Protein AF-A0A1H6QCN6-F1 (afdb_monomer_lite)

Structure (mmCIF, N/CA/C/O backbone):
data_AF-A0A1H6QCN6-F1
#
_entry.id   AF-A0A1H6QCN6-F1
#
loop_
_atom_site.group_PDB
_atom_site.id
_atom_site.type_symbol
_atom_site.label_atom_id
_atom_site.label_alt_id
_atom_site.label_comp_id
_atom_site.label_asym_id
_atom_site.label_entity_id
_atom_site.label_seq_id
_atom_site.pdbx_PDB_ins_code
_atom_site.Cartn_x
_atom_site.Cartn_y
_atom_site.Cartn_z
_atom_site.occupancy
_atom_site.B_iso_or_equiv
_atom_site.auth_seq_id
_atom_site.auth_comp_id
_atom_site.auth_asym_id
_atom_site.auth_atom_id
_atom_site.pdbx_PDB_model_num
ATOM 1 N N . MET A 1 1 ? 6.764 27.112 28.434 1.00 44.91 1 MET A N 1
ATOM 2 C CA . MET A 1 1 ? 5.495 26.445 28.064 1.00 44.91 1 MET A CA 1
ATOM 3 C C . MET A 1 1 ? 5.835 25.064 27.544 1.00 44.91 1 MET A C 1
ATOM 5 O O . MET A 1 1 ? 6.615 24.959 26.607 1.00 44.91 1 MET A O 1
ATOM 9 N N . LYS A 1 2 ? 5.372 24.016 28.226 1.00 44.03 2 LYS A N 1
ATOM 10 C CA . LYS A 1 2 ? 5.675 22.627 27.879 1.00 44.03 2 LYS A CA 1
ATOM 11 C C . LYS A 1 2 ? 4.647 22.211 26.829 1.00 44.03 2 LYS A C 1
ATOM 13 O O . LYS A 1 2 ? 3.482 22.013 27.156 1.00 44.03 2 LYS A O 1
ATOM 18 N N . ASN A 1 3 ? 5.050 22.194 25.561 1.00 50.50 3 ASN A N 1
ATOM 19 C CA . ASN A 1 3 ? 4.187 21.745 24.474 1.00 50.50 3 ASN A CA 1
ATOM 20 C C . ASN A 1 3 ? 4.132 20.220 24.538 1.00 50.50 3 ASN A C 1
ATOM 22 O O . ASN A 1 3 ? 4.882 19.526 23.856 1.00 50.50 3 ASN A O 1
ATOM 26 N N . GLU A 1 4 ? 3.281 19.700 25.417 1.00 57.75 4 GLU A N 1
ATOM 27 C CA . GLU A 1 4 ? 3.008 18.272 25.523 1.00 57.75 4 GLU A CA 1
ATOM 28 C C . GLU A 1 4 ? 2.101 17.863 24.363 1.00 57.75 4 GLU A C 1
ATOM 30 O O . GLU A 1 4 ? 0.918 17.573 24.517 1.00 57.75 4 GLU A O 1
ATOM 35 N N . ILE A 1 5 ? 2.664 17.875 23.155 1.00 60.50 5 ILE A N 1
ATOM 36 C CA . ILE A 1 5 ? 2.047 17.222 22.011 1.00 60.50 5 ILE A CA 1
ATOM 37 C C . ILE A 1 5 ? 2.273 15.725 22.228 1.00 60.50 5 ILE A C 1
ATOM 39 O O . ILE A 1 5 ? 3.213 15.132 21.704 1.00 60.50 5 ILE A O 1
ATOM 43 N N . SER A 1 6 ? 1.425 15.113 23.053 1.00 54.72 6 SER A N 1
ATOM 44 C CA . SER A 1 6 ? 1.295 13.660 23.123 1.00 54.72 6 SER A CA 1
ATOM 45 C C . SER A 1 6 ? 0.689 13.195 21.798 1.00 54.72 6 SER A C 1
ATOM 47 O O . SER A 1 6 ? -0.513 12.953 21.681 1.00 54.72 6 SER A O 1
ATOM 49 N N . GLN A 1 7 ? 1.508 13.161 20.741 1.00 64.06 7 GLN A N 1
ATOM 50 C CA . GLN A 1 7 ? 1.135 12.556 19.470 1.00 64.06 7 GLN A CA 1
ATOM 51 C C . GLN A 1 7 ? 1.069 11.052 19.691 1.00 64.06 7 GLN A C 1
ATOM 53 O O . GLN A 1 7 ? 2.022 10.311 19.458 1.00 64.06 7 GLN A O 1
ATOM 58 N N . LYS A 1 8 ? -0.080 10.589 20.181 1.00 69.31 8 LYS A N 1
ATOM 59 C CA . LYS A 1 8 ? -0.395 9.171 20.218 1.00 69.31 8 LYS A CA 1
ATOM 60 C C . LYS A 1 8 ? -0.477 8.696 18.771 1.00 69.31 8 LYS A C 1
ATOM 62 O O . LYS A 1 8 ? -1.483 8.912 18.096 1.00 69.31 8 LYS A O 1
ATOM 67 N N . VAL A 1 9 ? 0.603 8.087 18.290 1.00 70.25 9 VAL A N 1
ATOM 68 C CA . VAL A 1 9 ? 0.668 7.514 16.946 1.00 70.25 9 VAL A CA 1
ATOM 69 C C . VAL A 1 9 ? -0.479 6.524 16.804 1.00 70.25 9 VAL A C 1
ATOM 71 O O . VAL A 1 9 ? -0.569 5.526 17.524 1.00 70.25 9 VAL A O 1
ATOM 74 N N . ASN A 1 10 ? -1.399 6.826 15.893 1.00 79.25 10 ASN A N 1
ATOM 75 C CA . ASN A 1 10 ? -2.513 5.946 15.616 1.00 79.25 10 ASN A CA 1
ATOM 76 C C . ASN A 1 10 ? -2.037 4.861 14.656 1.00 79.25 10 ASN A C 1
ATOM 78 O O . ASN A 1 10 ? -2.160 4.985 13.438 1.00 79.25 10 ASN A O 1
ATOM 82 N N . TRP A 1 11 ? -1.471 3.798 15.224 1.00 79.69 11 TRP A N 1
ATOM 83 C CA . TRP A 1 11 ? -1.009 2.626 14.481 1.00 79.69 11 TRP A CA 1
ATOM 84 C C . TRP A 1 11 ? -2.092 2.028 13.572 1.00 79.69 11 TRP A C 1
ATOM 86 O O . TRP A 1 11 ? -1.768 1.466 12.530 1.00 79.69 11 TRP A O 1
ATOM 96 N N . GLY A 1 12 ? -3.377 2.227 13.900 1.00 84.69 12 GLY A N 1
ATOM 97 C CA . GLY A 1 12 ? -4.498 1.850 13.038 1.00 84.69 12 GLY A CA 1
ATOM 98 C C . GLY A 1 12 ? -4.576 2.638 11.725 1.00 84.69 12 GLY A C 1
ATOM 99 O O . GLY A 1 12 ? -5.156 2.149 10.767 1.00 84.69 12 GLY A O 1
ATOM 100 N N . ILE A 1 13 ? -3.985 3.827 11.639 1.00 87.38 13 ILE A N 1
ATOM 101 C CA . ILE A 1 13 ? -3.905 4.615 10.399 1.00 87.38 13 ILE A CA 1
ATOM 102 C C . ILE A 1 13 ? -2.539 4.427 9.735 1.00 87.38 13 ILE A C 1
ATOM 104 O O . ILE A 1 13 ? -2.471 4.245 8.522 1.00 87.38 13 ILE A O 1
ATOM 108 N N . LEU A 1 14 ? -1.460 4.424 10.524 1.00 91.06 14 LEU A N 1
ATOM 109 C CA . LEU A 1 14 ? -0.092 4.346 10.006 1.00 91.06 14 LEU A CA 1
ATOM 110 C C . LEU A 1 14 ? 0.182 3.030 9.266 1.00 91.06 14 LEU A C 1
ATOM 112 O O . LEU A 1 14 ? 0.786 3.038 8.199 1.00 91.06 14 LEU A O 1
ATOM 116 N N . PHE A 1 15 ? -0.277 1.902 9.811 1.00 93.00 15 PHE A N 1
ATOM 117 C CA . PHE A 1 15 ? -0.014 0.592 9.218 1.00 93.00 15 PHE A CA 1
ATOM 118 C C . PHE A 1 15 ? -0.684 0.411 7.839 1.00 93.00 15 PHE A C 1
ATOM 120 O O . PHE A 1 15 ? 0.020 0.069 6.889 1.00 93.00 15 PHE A O 1
ATOM 127 N N . PRO A 1 16 ? -1.987 0.714 7.658 1.00 93.81 16 PRO A N 1
ATOM 128 C CA . PRO A 1 16 ? -2.596 0.725 6.327 1.00 93.81 16 PRO A CA 1
ATOM 129 C C . PRO A 1 16 ? -1.911 1.683 5.350 1.00 93.81 16 PRO A C 1
ATOM 131 O O . PRO A 1 16 ? -1.758 1.349 4.179 1.00 93.81 16 PRO A O 1
ATOM 134 N N . LEU A 1 17 ? -1.461 2.849 5.827 1.00 94.81 17 LEU A N 1
ATOM 135 C CA . LEU A 1 17 ? -0.760 3.828 4.996 1.00 94.81 17 LEU A CA 1
ATOM 136 C C . LEU A 1 17 ? 0.554 3.262 4.433 1.00 94.81 17 LEU A C 1
ATOM 138 O O . LEU A 1 17 ? 0.836 3.432 3.250 1.00 94.81 17 LEU A O 1
ATOM 142 N N . LEU A 1 18 ? 1.328 2.547 5.259 1.00 96.06 18 LEU A N 1
ATOM 143 C CA . LEU A 1 18 ? 2.561 1.880 4.829 1.00 96.06 18 LEU A CA 1
ATOM 144 C C . LEU A 1 18 ? 2.294 0.798 3.777 1.00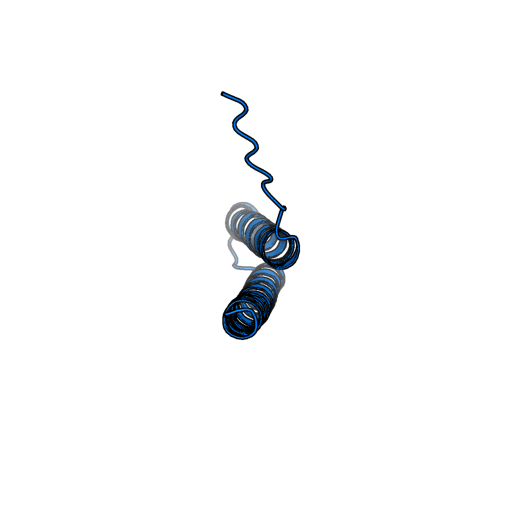 96.06 18 LEU A C 1
ATOM 146 O O . LEU A 1 18 ? 3.059 0.683 2.825 1.00 96.06 18 LEU A O 1
ATOM 150 N N . ILE A 1 19 ? 1.201 0.041 3.913 1.00 96.00 19 ILE A N 1
ATOM 151 C CA . ILE A 1 19 ? 0.809 -0.974 2.924 1.00 96.00 19 ILE A CA 1
ATOM 152 C C . ILE A 1 19 ? 0.480 -0.319 1.579 1.00 96.00 19 ILE A C 1
ATOM 154 O O . ILE A 1 19 ? 0.968 -0.771 0.547 1.00 96.00 19 ILE A O 1
ATOM 158 N N . ILE A 1 20 ? -0.314 0.757 1.582 1.00 96.81 20 ILE A N 1
ATOM 159 C CA . ILE A 1 20 ? -0.656 1.489 0.353 1.00 96.81 20 ILE A CA 1
ATOM 160 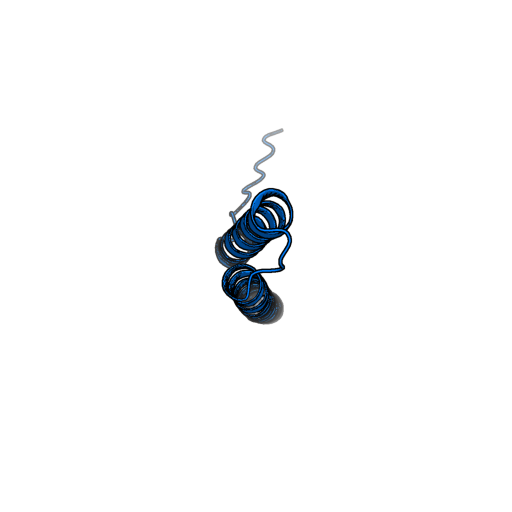C C . ILE A 1 20 ? 0.612 2.044 -0.303 1.00 96.81 20 ILE A C 1
ATOM 162 O O . ILE A 1 20 ? 0.786 1.900 -1.510 1.00 96.81 20 ILE A O 1
ATOM 166 N N . LEU A 1 21 ? 1.511 2.637 0.490 1.00 97.38 21 LEU A N 1
ATOM 167 C CA . LEU A 1 21 ? 2.774 3.182 -0.005 1.00 97.38 21 LEU A CA 1
ATOM 168 C C . LEU A 1 21 ? 3.652 2.093 -0.634 1.00 97.38 21 LEU A C 1
ATOM 170 O O . LEU A 1 21 ? 4.168 2.281 -1.732 1.00 97.38 21 LEU A O 1
ATOM 174 N N . LEU A 1 22 ? 3.783 0.942 0.029 1.00 97.38 22 LEU A N 1
ATOM 175 C CA . LEU A 1 22 ? 4.535 -0.196 -0.492 1.00 97.38 22 LEU A CA 1
ATOM 176 C C . LEU A 1 22 ? 3.929 -0.724 -1.799 1.00 97.38 22 LEU A C 1
ATOM 178 O O . LEU A 1 22 ? 4.658 -0.977 -2.755 1.00 97.38 22 LEU A O 1
ATOM 182 N N . GLY A 1 23 ? 2.600 -0.839 -1.865 1.00 96.94 23 GLY A N 1
ATOM 183 C CA . GLY A 1 23 ? 1.889 -1.233 -3.079 1.00 96.94 23 GLY A CA 1
ATOM 184 C C . GLY A 1 23 ? 2.100 -0.248 -4.229 1.00 96.94 23 GLY A C 1
ATOM 185 O O . GLY A 1 23 ? 2.347 -0.672 -5.352 1.00 96.94 23 GLY A O 1
ATOM 186 N N . ALA A 1 24 ? 2.087 1.058 -3.954 1.00 97.38 24 ALA A N 1
ATOM 187 C CA . ALA A 1 24 ? 2.362 2.084 -4.958 1.00 97.38 24 ALA A CA 1
ATOM 188 C C . ALA A 1 24 ? 3.804 2.010 -5.485 1.00 97.38 24 ALA A C 1
ATOM 190 O O . ALA A 1 24 ? 4.011 2.076 -6.693 1.00 97.38 24 ALA A O 1
ATOM 191 N N . ILE A 1 25 ? 4.791 1.816 -4.603 1.00 97.69 25 ILE A N 1
ATOM 192 C CA . ILE A 1 25 ? 6.198 1.644 -5.001 1.00 97.69 25 ILE A CA 1
ATOM 193 C C . ILE A 1 25 ? 6.356 0.408 -5.895 1.00 97.69 25 ILE A C 1
ATOM 195 O O . ILE A 1 25 ? 6.993 0.488 -6.942 1.00 97.69 25 ILE A O 1
ATOM 199 N N . LEU A 1 26 ? 5.744 -0.718 -5.518 1.00 96.06 26 LEU A N 1
ATOM 200 C CA . LEU A 1 26 ? 5.765 -1.947 -6.315 1.00 96.06 26 LEU A CA 1
ATOM 201 C C . LEU A 1 26 ? 5.065 -1.780 -7.667 1.00 96.06 26 LEU A C 1
ATOM 203 O O . LEU A 1 26 ? 5.519 -2.332 -8.664 1.00 96.06 26 LEU A O 1
ATOM 207 N N . LEU A 1 27 ? 3.976 -1.012 -7.714 1.00 96.69 27 LEU A N 1
ATOM 208 C CA . LEU A 1 27 ? 3.253 -0.736 -8.951 1.00 96.69 27 LEU A CA 1
ATOM 209 C C . LEU A 1 27 ? 4.105 0.107 -9.903 1.00 96.69 27 LEU A C 1
ATOM 211 O O . LEU A 1 27 ? 4.195 -0.215 -11.082 1.00 96.69 27 LEU A O 1
ATOM 215 N N . ILE A 1 28 ? 4.774 1.141 -9.382 1.00 97.06 28 ILE A N 1
ATOM 216 C CA . ILE A 1 28 ? 5.733 1.946 -10.150 1.00 97.06 28 ILE A CA 1
ATOM 217 C C . ILE A 1 28 ? 6.867 1.061 -10.670 1.00 97.06 28 ILE A C 1
ATOM 219 O O . ILE A 1 28 ? 7.230 1.176 -11.834 1.00 97.06 28 ILE A O 1
ATOM 223 N N . TYR A 1 29 ? 7.403 0.172 -9.831 1.00 96.56 29 TYR A N 1
ATOM 224 C CA . TYR A 1 29 ? 8.455 -0.756 -10.236 1.00 96.56 29 TYR A CA 1
ATOM 225 C C . TYR A 1 29 ? 8.012 -1.666 -11.389 1.00 96.56 29 TYR A C 1
ATOM 227 O O . TYR A 1 29 ? 8.716 -1.733 -12.389 1.00 96.56 29 TYR A O 1
ATOM 235 N N . MET A 1 30 ? 6.843 -2.309 -11.294 1.00 96.06 30 MET A N 1
ATOM 236 C CA . MET A 1 30 ? 6.362 -3.192 -12.365 1.00 96.06 30 MET A CA 1
ATOM 237 C C . MET A 1 30 ? 6.067 -2.435 -13.659 1.00 96.06 30 MET A C 1
ATOM 239 O O . MET A 1 30 ? 6.457 -2.893 -14.723 1.00 96.06 30 MET A O 1
ATOM 243 N N . ILE A 1 31 ? 5.501 -1.229 -13.585 1.00 95.81 31 ILE A N 1
ATOM 244 C CA . ILE A 1 31 ? 5.312 -0.407 -14.787 1.00 95.81 31 ILE A CA 1
ATOM 245 C C . ILE A 1 31 ? 6.659 0.009 -15.393 1.00 95.81 31 ILE A C 1
ATOM 247 O O . ILE A 1 31 ? 6.796 0.024 -16.605 1.00 95.81 31 ILE A O 1
ATOM 251 N N . ALA A 1 32 ? 7.650 0.364 -14.573 1.00 97.06 32 ALA A N 1
ATOM 252 C CA . ALA A 1 32 ? 8.928 0.875 -15.065 1.00 97.06 32 ALA A CA 1
ATOM 253 C C . ALA A 1 32 ? 9.890 -0.217 -15.564 1.00 97.06 32 ALA A C 1
ATOM 255 O O . ALA A 1 32 ? 10.778 0.084 -16.357 1.00 97.06 32 ALA A O 1
ATOM 256 N N . VAL A 1 33 ? 9.774 -1.443 -15.046 1.00 97.12 33 VAL A N 1
ATOM 257 C CA . VAL A 1 33 ? 10.704 -2.550 -15.330 1.00 97.12 33 VAL A CA 1
ATOM 258 C C . VAL A 1 33 ? 10.071 -3.623 -16.207 1.00 97.12 33 VAL A C 1
ATOM 260 O O . VAL A 1 33 ? 10.765 -4.213 -17.030 1.00 97.12 33 VAL A O 1
ATOM 263 N N . GLU A 1 34 ? 8.780 -3.885 -16.026 1.00 93.56 34 GLU A N 1
ATOM 264 C CA . GLU A 1 34 ? 8.053 -4.964 -16.703 1.00 93.56 34 GLU A CA 1
ATOM 265 C C . GLU A 1 34 ? 7.034 -4.424 -17.725 1.00 93.56 34 GLU A C 1
ATOM 267 O O . GLU A 1 34 ? 6.362 -5.219 -18.370 1.00 93.56 34 GLU A O 1
ATOM 272 N N . ASP A 1 35 ? 6.918 -3.094 -17.883 1.00 95.25 35 ASP A N 1
ATOM 273 C CA . ASP A 1 35 ? 5.976 -2.391 -18.778 1.00 95.25 35 ASP A CA 1
ATOM 274 C C . ASP A 1 35 ? 4.493 -2.784 -18.594 1.00 95.25 35 ASP A C 1
ATOM 276 O O . ASP A 1 35 ? 3.629 -2.442 -19.406 1.00 95.25 35 ASP A O 1
ATOM 280 N N . GLU A 1 36 ? 4.163 -3.449 -17.484 1.00 93.81 36 GLU A N 1
ATOM 281 C CA . GLU A 1 36 ? 2.828 -3.962 -17.197 1.00 93.81 36 GLU A CA 1
ATOM 282 C C . GLU A 1 36 ? 2.404 -3.659 -15.751 1.00 93.81 36 GLU A C 1
ATOM 284 O O . GLU A 1 36 ? 3.197 -3.731 -14.806 1.00 93.81 36 GLU A O 1
ATOM 289 N N . PRO A 1 37 ? 1.124 -3.320 -15.520 1.00 91.81 37 PRO A N 1
ATOM 290 C CA . PRO A 1 37 ? 0.611 -3.150 -14.173 1.00 91.81 37 PRO A CA 1
ATOM 291 C C . PRO A 1 37 ? 0.423 -4.512 -13.490 1.00 91.81 37 PRO A C 1
ATOM 293 O O . PRO A 1 37 ? -0.450 -5.302 -13.848 1.00 91.81 37 PRO A O 1
ATOM 296 N N . GLY A 1 38 ? 1.195 -4.762 -12.436 1.00 93.75 38 GLY A N 1
ATOM 297 C CA . GLY A 1 38 ? 1.075 -5.984 -11.646 1.00 93.75 38 GLY A CA 1
ATOM 298 C C . GLY A 1 38 ? -0.220 -6.088 -10.836 1.00 93.75 38 GLY A C 1
ATOM 299 O O . GLY A 1 38 ? -0.603 -5.168 -10.104 1.00 93.75 38 GLY A O 1
A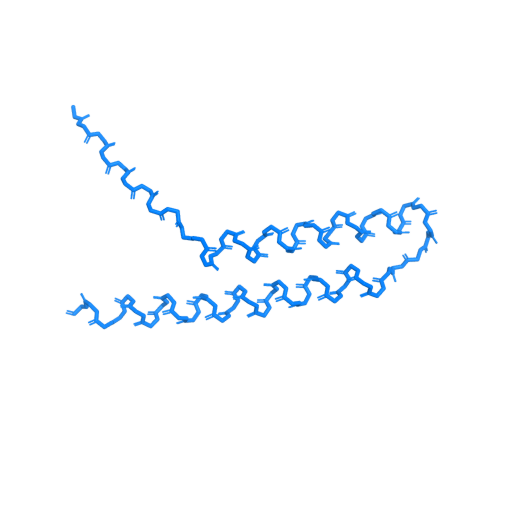TOM 300 N N . ALA A 1 39 ? -0.838 -7.273 -10.849 1.00 94.88 39 ALA A N 1
ATOM 301 C CA . ALA A 1 39 ? -2.003 -7.579 -10.013 1.00 94.88 39 ALA A CA 1
ATOM 302 C C . ALA A 1 39 ? -1.685 -7.538 -8.506 1.00 94.88 39 ALA A C 1
ATOM 304 O O . ALA A 1 39 ? -2.503 -7.094 -7.702 1.00 94.88 39 ALA A O 1
ATOM 305 N N . LEU A 1 40 ? -0.486 -7.974 -8.113 1.00 94.44 40 LEU A N 1
ATOM 306 C CA . LEU A 1 40 ? -0.061 -8.014 -6.713 1.00 94.44 40 LEU A CA 1
ATOM 307 C C . LEU A 1 40 ? 0.046 -6.603 -6.092 1.00 94.44 40 LEU A C 1
ATOM 309 O O . LEU A 1 40 ? -0.578 -6.389 -5.048 1.00 94.44 40 LEU A O 1
ATOM 313 N N . PRO A 1 41 ? 0.727 -5.620 -6.721 1.00 95.50 41 PRO A N 1
ATOM 314 C CA . PRO A 1 41 ? 0.698 -4.228 -6.273 1.00 95.50 41 PRO A CA 1
ATOM 315 C C . PRO A 1 41 ? -0.721 -3.663 -6.107 1.00 95.50 41 PRO A C 1
ATOM 317 O O . PRO A 1 41 ? -1.028 -3.042 -5.087 1.00 95.50 41 PRO A O 1
ATOM 320 N N . LEU A 1 42 ? -1.608 -3.926 -7.074 1.00 95.31 42 LEU A N 1
ATOM 321 C CA . LEU A 1 42 ? -3.000 -3.467 -7.040 1.00 95.31 42 LEU A CA 1
ATOM 322 C C . LEU A 1 42 ? -3.777 -4.055 -5.857 1.00 95.31 42 LEU A C 1
ATOM 324 O O . LEU A 1 42 ? -4.445 -3.318 -5.130 1.00 95.31 42 LEU A O 1
ATOM 328 N N . ILE A 1 43 ? -3.660 -5.364 -5.621 1.00 96.69 43 ILE A N 1
ATOM 329 C CA . ILE A 1 43 ? -4.290 -6.029 -4.473 1.00 96.69 43 ILE A CA 1
ATOM 330 C C . ILE A 1 43 ? -3.777 -5.429 -3.162 1.00 96.69 43 ILE A C 1
ATOM 332 O O . ILE A 1 43 ? -4.573 -5.169 -2.258 1.00 96.69 43 ILE A O 1
ATOM 336 N N . LEU A 1 44 ? -2.472 -5.161 -3.063 1.00 95.50 44 LEU A N 1
ATOM 337 C CA . LEU A 1 44 ? -1.871 -4.556 -1.874 1.00 95.50 44 LEU A CA 1
ATOM 338 C C . LEU A 1 44 ? -2.498 -3.189 -1.563 1.00 95.50 44 LEU A C 1
ATOM 340 O O . LEU A 1 44 ? -2.885 -2.924 -0.423 1.00 95.50 44 LEU A O 1
ATOM 344 N N . ILE A 1 45 ? -2.651 -2.350 -2.591 1.00 96.75 45 ILE A N 1
ATOM 345 C CA . ILE A 1 45 ? -3.283 -1.031 -2.479 1.00 96.75 45 ILE A CA 1
ATOM 346 C C . ILE A 1 45 ? -4.740 -1.175 -2.025 1.00 96.75 45 ILE A C 1
ATOM 348 O O . ILE A 1 45 ? -5.150 -0.507 -1.077 1.00 96.75 45 ILE A O 1
ATOM 352 N N . ILE A 1 46 ? -5.514 -2.078 -2.638 1.00 97.19 46 ILE A N 1
ATOM 353 C CA . ILE A 1 46 ? -6.926 -2.304 -2.284 1.00 97.19 46 ILE A CA 1
ATOM 354 C C . ILE A 1 46 ? -7.061 -2.757 -0.825 1.00 97.19 46 ILE A C 1
ATOM 356 O O . ILE A 1 46 ? -7.863 -2.197 -0.076 1.00 97.19 46 ILE A O 1
ATOM 360 N N . VAL A 1 47 ? -6.259 -3.732 -0.390 1.00 96.12 47 VAL A N 1
ATOM 361 C CA . VAL A 1 47 ? -6.263 -4.218 0.999 1.00 96.12 47 VAL A CA 1
ATOM 362 C C . VAL A 1 47 ? -5.897 -3.093 1.968 1.00 96.12 47 VAL A C 1
ATOM 364 O O . VAL A 1 47 ? -6.564 -2.919 2.992 1.00 96.12 47 VAL A O 1
ATOM 367 N N . GLY A 1 48 ? -4.882 -2.294 1.633 1.00 95.12 48 GLY A N 1
ATOM 368 C CA . GLY A 1 48 ? -4.490 -1.126 2.412 1.00 95.12 48 GLY A CA 1
ATOM 369 C C . GLY A 1 48 ? -5.627 -0.109 2.554 1.00 95.12 48 GLY A C 1
ATOM 370 O O . GLY A 1 48 ? -5.912 0.337 3.666 1.00 95.12 48 GLY A O 1
ATOM 371 N N . ILE A 1 49 ? -6.341 0.195 1.467 1.00 96.06 49 ILE A N 1
ATOM 372 C CA . ILE A 1 49 ? -7.500 1.101 1.479 1.00 96.06 49 ILE A CA 1
ATOM 373 C C . ILE A 1 49 ? -8.617 0.541 2.363 1.00 96.06 49 ILE A C 1
ATOM 375 O O . ILE A 1 49 ? -9.114 1.249 3.235 1.00 96.06 49 ILE A O 1
ATOM 379 N N . VAL A 1 50 ? -8.979 -0.736 2.209 1.00 96.25 50 VAL A N 1
ATOM 380 C CA . VAL A 1 50 ? -10.036 -1.369 3.019 1.00 96.25 50 VAL A CA 1
ATOM 381 C C . VAL A 1 50 ? -9.704 -1.306 4.512 1.00 96.25 50 VAL A C 1
ATOM 383 O O . VAL A 1 50 ? -10.565 -0.964 5.330 1.00 96.25 50 VAL A O 1
ATOM 386 N N . LEU A 1 51 ? -8.456 -1.599 4.889 1.00 94.19 51 LEU A N 1
ATOM 387 C CA . LEU A 1 51 ? -8.003 -1.509 6.278 1.00 94.19 51 LEU A CA 1
ATOM 388 C C . LEU A 1 51 ? -8.025 -0.070 6.797 1.00 94.19 51 LEU A C 1
ATOM 390 O O . LEU A 1 51 ? -8.471 0.159 7.925 1.00 94.19 51 LEU A O 1
ATOM 394 N N . LEU A 1 52 ? -7.589 0.892 5.981 1.00 93.69 52 LEU A N 1
ATOM 395 C CA . LEU A 1 52 ? -7.610 2.311 6.323 1.00 93.69 52 LEU A CA 1
ATOM 396 C C . LEU A 1 52 ? -9.043 2.787 6.570 1.00 93.69 52 LEU A C 1
ATOM 398 O O . LEU A 1 52 ? -9.320 3.369 7.616 1.00 93.69 52 LEU A O 1
ATOM 402 N N . THR A 1 53 ? -9.967 2.473 5.662 1.00 93.00 53 THR A N 1
ATOM 403 C CA . THR A 1 53 ? -11.384 2.817 5.785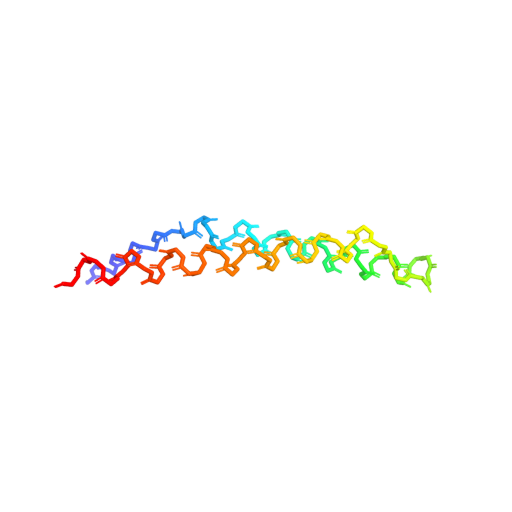 1.00 93.00 53 THR A CA 1
ATOM 404 C C . THR A 1 53 ? -11.999 2.178 7.029 1.00 93.00 53 THR A C 1
ATOM 406 O O . THR A 1 53 ? -12.637 2.868 7.824 1.00 93.00 53 THR A O 1
ATOM 409 N N . LYS A 1 54 ? -11.758 0.883 7.276 1.00 92.81 54 LYS A N 1
ATOM 410 C CA . LYS A 1 54 ? -12.281 0.182 8.461 1.00 92.81 54 LYS A CA 1
ATOM 411 C C . LYS A 1 54 ? -11.756 0.786 9.767 1.00 92.81 54 LYS A C 1
ATOM 413 O O . LYS A 1 54 ? -12.525 0.979 10.712 1.00 92.81 54 LYS A O 1
ATOM 418 N N . ASN A 1 55 ? -10.463 1.104 9.828 1.00 89.88 55 ASN A N 1
ATOM 419 C CA . ASN A 1 55 ? -9.862 1.726 11.005 1.00 89.88 55 ASN A CA 1
ATOM 420 C C . ASN A 1 55 ? -10.363 3.158 11.197 1.00 89.88 55 ASN A C 1
ATOM 422 O O . ASN A 1 55 ? -10.693 3.528 12.322 1.00 89.88 55 ASN A O 1
ATOM 426 N N . TRP A 1 56 ? -10.518 3.923 10.118 1.00 86.31 56 TRP A N 1
ATOM 427 C CA . TRP A 1 56 ? -11.092 5.265 10.154 1.00 86.31 56 TRP A CA 1
ATOM 428 C C . TRP A 1 56 ? -12.519 5.263 10.717 1.00 86.31 56 TRP A C 1
ATOM 430 O O . TRP A 1 56 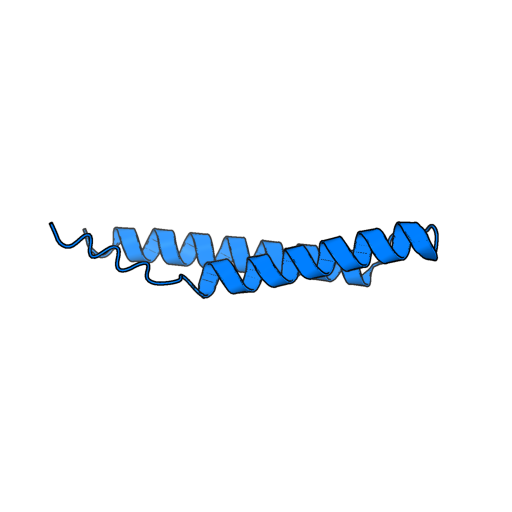? -12.796 5.987 11.673 1.00 86.31 56 TRP A O 1
ATOM 440 N N . PHE A 1 57 ? -13.391 4.365 10.243 1.00 87.88 57 PHE A N 1
ATOM 441 C CA . PHE A 1 57 ? -14.740 4.201 10.799 1.00 87.88 57 PHE A CA 1
ATOM 442 C C . PHE A 1 57 ? -14.732 3.807 12.283 1.00 87.88 57 PHE A C 1
ATOM 444 O O . PHE A 1 57 ? -15.525 4.331 13.069 1.00 87.88 57 PHE A O 1
ATOM 451 N N . LYS A 1 58 ? -13.829 2.908 12.695 1.00 85.00 58 LYS A N 1
ATOM 452 C CA . LYS A 1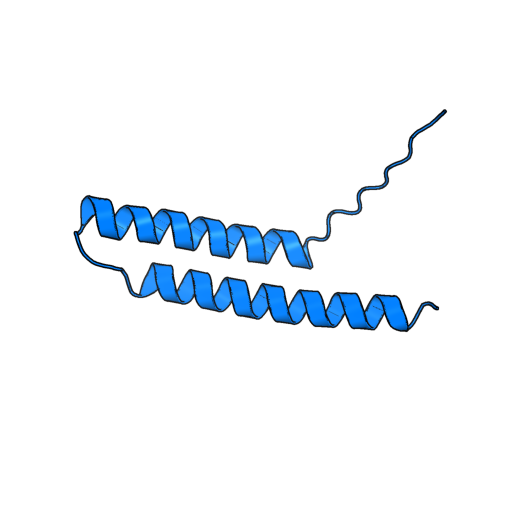 58 ? -13.691 2.497 14.101 1.00 85.00 58 LYS A CA 1
ATOM 453 C C . LYS A 1 58 ? -13.253 3.658 14.999 1.00 85.00 58 LYS A C 1
ATOM 455 O O . LYS A 1 58 ? -13.799 3.828 16.086 1.00 85.00 58 LYS A O 1
ATOM 460 N N . ILE A 1 59 ? -12.290 4.462 14.550 1.00 83.38 59 ILE A N 1
ATOM 461 C CA . ILE A 1 59 ? -11.789 5.628 15.292 1.00 83.38 59 ILE A CA 1
ATOM 462 C C . ILE A 1 59 ? -12.888 6.686 15.423 1.00 83.38 59 ILE A C 1
ATOM 464 O O . ILE A 1 59 ? -13.121 7.183 16.525 1.00 83.38 59 ILE A O 1
ATOM 468 N N . ASN A 1 60 ? -13.610 6.974 14.334 1.00 77.00 60 ASN A N 1
ATOM 469 C CA . ASN A 1 60 ? -14.721 7.925 14.361 1.00 77.00 60 ASN A CA 1
ATOM 470 C C . ASN A 1 60 ? -15.841 7.481 15.313 1.00 77.00 60 ASN A C 1
ATOM 472 O O . ASN A 1 60 ? -16.405 8.315 16.017 1.00 77.00 60 ASN A O 1
ATOM 476 N N . ARG A 1 61 ? -16.130 6.174 15.400 1.00 75.19 61 ARG A N 1
ATOM 477 C CA . ARG A 1 61 ? -17.091 5.647 16.382 1.00 75.19 61 ARG A CA 1
ATOM 478 C C . ARG A 1 61 ? -16.613 5.782 17.824 1.00 75.19 61 ARG A C 1
ATOM 480 O O . ARG A 1 61 ? -17.382 6.237 18.665 1.00 75.19 61 ARG A O 1
ATOM 487 N N . ASN A 1 62 ? -15.362 5.430 18.114 1.00 67.12 62 ASN A N 1
ATOM 488 C CA . ASN A 1 62 ? -14.831 5.509 19.479 1.00 67.12 62 ASN A CA 1
ATOM 489 C C . ASN A 1 62 ? -14.777 6.950 20.007 1.00 67.12 62 ASN A C 1
ATOM 491 O O . ASN A 1 62 ? -15.067 7.178 21.177 1.00 67.12 62 ASN A O 1
ATOM 495 N N . ASN A 1 63 ? -14.468 7.926 19.150 1.00 61.78 63 ASN A N 1
ATOM 496 C CA . ASN A 1 63 ? -14.457 9.338 19.542 1.00 61.78 63 ASN A CA 1
ATOM 497 C C . ASN A 1 63 ? -15.860 9.895 19.840 1.00 61.78 63 ASN A C 1
ATOM 499 O O . ASN A 1 63 ? -15.977 10.881 20.559 1.00 61.78 63 ASN A O 1
ATOM 503 N N . SER A 1 64 ? -16.919 9.268 19.319 1.00 57.22 64 SER A N 1
ATOM 504 C CA . SER A 1 64 ? -18.302 9.698 19.551 1.00 57.22 64 SER A CA 1
ATOM 505 C C . SER A 1 64 ? -18.926 9.114 20.824 1.00 57.22 64 SER A C 1
ATOM 507 O O . SER A 1 64 ? -19.939 9.633 21.270 1.00 57.22 64 SER A O 1
ATOM 509 N N . SER A 1 65 ? -18.342 8.057 21.403 1.00 55.22 65 SER A N 1
ATOM 510 C CA . SER A 1 65 ? -18.816 7.422 22.647 1.00 55.22 65 SER A CA 1
ATOM 511 C C . SER A 1 65 ? -18.186 8.011 23.916 1.00 55.22 65 SER A C 1
ATOM 513 O O . SER A 1 65 ? -18.535 7.589 25.013 1.00 55.22 65 SER A O 1
ATOM 515 N N . ASN A 1 66 ? -17.226 8.928 23.767 1.00 53.44 66 ASN A N 1
ATOM 516 C CA . ASN A 1 66 ? -16.492 9.563 24.867 1.00 53.44 66 ASN A CA 1
ATOM 517 C C . ASN A 1 66 ? -16.835 11.063 25.003 1.00 53.44 66 ASN A C 1
ATOM 519 O O . ASN A 1 66 ? -16.073 11.823 25.600 1.00 53.44 66 ASN A O 1
ATOM 523 N N . LYS A 1 67 ? -17.938 11.482 24.372 1.00 46.88 67 LYS A N 1
ATOM 524 C CA . LYS A 1 67 ? -18.609 12.773 24.550 1.00 46.88 67 LYS A CA 1
ATOM 525 C C . LYS A 1 67 ? -19.825 12.560 25.435 1.00 46.88 67 LYS A C 1
ATOM 527 O O . LYS A 1 67 ? -20.097 13.474 26.237 1.00 46.88 67 LYS A O 1
#

Foldseek 3Di:
DPPPPVPPPPCLQVVLVVQLVVLVVVQCVCCVPVVDGDPVSVVSNVVSVVSNVVSVVVVVVVVVVVD

Radius of gyration: 16.72 Å; chains: 1; bounding box: 30×34×47 Å

Secondary structure (DSSP, 8-state):
----------HHHHHHHHHHHHHHHHHHHHHHHHSS--HHHHHHHHHHHHHHHHHHHHHHHHHHS--

Organism: NCBI:txid402734

pLDDT: mean 84.86, std 16.13, range [44.03, 97.69]

Sequence (67 aa):
MKNEISQKVNWGILFPLLIILLGAILLIYMIAVEDEPGALPLILIIVGIVLLTKNWFKINRNNSSNK